Protein AF-A0A7J6GIS4-F1 (afdb_monomer_lite)

Sequence (65 aa):
MDLSLNRSGKSCRLRWMNYLRPNIKRGNISDQEEDLILRLHKLLGNRWSLIAGRLPGFYFFLYDI

InterPro domains:
  IPR001005 SANT/Myb domain [PF00249] (26-57)
  IPR001005 SANT/Myb domain [PS50090] (21-57)
  IPR009057 Homedomain-like superfamily [SSF46689] (6-57)
  IPR015495 Myb transcription factor, plants [PTHR47998] (4-57)
  IPR017930 Myb domain [PS51294] (21-57)

Secondary structure (DSSP, 8-state):
--------HHHHHHHIIIII-TTB--SPPPHHHHHHHHHHHHHH-S-HHHHHTTSSSB-GGGG--

pLDDT: mean 75.94, std 14.22, range [36.78, 95.62]

Foldseek 3Di:
DDPPDPPDVVNVVCCCLPPVPPQADPDDQDPVLVVQLVVCCVVPPLPQVVSCVPGNGNHPVSVVD

Organism: Cannabis sativa (NCBI:txid3483)

Structure (mmCIF, N/CA/C/O backbone):
data_AF-A0A7J6GIS4-F1
#
_entry.id   AF-A0A7J6GIS4-F1
#
loop_
_atom_site.group_PDB
_atom_site.id
_atom_site.type_symbol
_atom_site.label_atom_id
_atom_site.label_alt_id
_atom_site.label_comp_id
_atom_site.label_asym_id
_atom_site.label_entity_id
_atom_site.label_seq_id
_atom_site.pdbx_PDB_ins_code
_atom_site.Cartn_x
_atom_site.Cartn_y
_atom_site.Cartn_z
_atom_site.occupancy
_atom_site.B_iso_or_equiv
_atom_site.auth_seq_id
_atom_site.auth_comp_id
_atom_site.auth_asym_id
_atom_site.auth_atom_id
_atom_site.pdbx_PDB_model_num
ATOM 1 N N . MET A 1 1 ? 33.076 -7.967 -24.680 1.00 37.00 1 MET A N 1
ATOM 2 C CA . MET A 1 1 ? 32.279 -7.452 -23.550 1.00 37.00 1 MET A CA 1
ATOM 3 C C . MET A 1 1 ? 30.947 -6.994 -24.103 1.00 37.00 1 MET A C 1
ATOM 5 O O . MET A 1 1 ? 30.877 -5.906 -24.651 1.00 37.00 1 MET A O 1
ATOM 9 N N . ASP A 1 2 ? 29.925 -7.837 -24.025 1.00 36.78 2 ASP A N 1
ATOM 10 C CA . ASP A 1 2 ? 28.551 -7.442 -24.331 1.00 36.78 2 ASP A CA 1
ATOM 11 C C . ASP A 1 2 ? 27.711 -7.789 -23.100 1.00 36.78 2 ASP A C 1
ATOM 13 O O . ASP A 1 2 ? 27.367 -8.946 -22.864 1.00 36.78 2 ASP A O 1
ATOM 17 N N . LEU A 1 3 ? 27.488 -6.792 -22.241 1.00 48.16 3 LEU A N 1
ATOM 18 C CA . LEU A 1 3 ? 26.630 -6.912 -21.063 1.00 48.16 3 LEU A CA 1
ATOM 19 C C . LEU A 1 3 ? 25.177 -6.666 -21.499 1.00 48.16 3 LEU A C 1
ATOM 21 O O . LEU A 1 3 ? 24.506 -5.736 -21.047 1.00 48.16 3 LEU A O 1
ATOM 25 N N . SER A 1 4 ? 24.703 -7.486 -22.434 1.00 48.53 4 SER A N 1
ATOM 26 C CA . SER A 1 4 ? 23.321 -7.472 -22.891 1.00 48.53 4 SER A CA 1
ATOM 27 C C . SER A 1 4 ? 22.421 -7.953 -21.759 1.00 48.53 4 SER A C 1
ATOM 29 O O . SER A 1 4 ? 22.203 -9.145 -21.540 1.00 48.53 4 SER A O 1
ATOM 31 N N . LEU A 1 5 ? 21.916 -6.980 -20.997 1.00 56.16 5 LEU A N 1
ATOM 32 C CA . LEU A 1 5 ? 20.855 -7.150 -20.017 1.00 56.16 5 LEU A CA 1
ATOM 33 C C . LEU A 1 5 ? 19.701 -7.887 -20.702 1.00 56.16 5 LEU A C 1
ATOM 35 O O . LEU A 1 5 ? 19.015 -7.328 -21.555 1.00 56.16 5 LEU A O 1
ATOM 39 N N . ASN A 1 6 ? 19.505 -9.142 -20.320 1.00 51.25 6 ASN A N 1
ATOM 40 C CA . ASN A 1 6 ? 18.446 -10.023 -20.781 1.00 51.25 6 ASN A CA 1
ATOM 41 C C . ASN A 1 6 ? 17.065 -9.383 -20.506 1.00 51.25 6 ASN A C 1
ATOM 43 O O . ASN A 1 6 ? 16.479 -9.550 -19.432 1.00 51.25 6 ASN A O 1
ATOM 47 N N . ARG A 1 7 ? 16.554 -8.584 -21.454 1.00 60.03 7 ARG A N 1
ATOM 48 C CA . ARG A 1 7 ? 15.241 -7.916 -21.406 1.00 60.03 7 ARG A CA 1
ATOM 49 C C . ARG A 1 7 ? 14.147 -8.940 -21.703 1.00 60.03 7 ARG A C 1
ATOM 51 O O . ARG A 1 7 ? 13.424 -8.836 -22.687 1.00 60.03 7 ARG A O 1
ATOM 58 N N . SER A 1 8 ? 14.004 -9.938 -20.835 1.00 71.19 8 SER A N 1
ATOM 59 C CA . SER A 1 8 ? 12.798 -10.762 -20.835 1.00 71.19 8 SER A CA 1
ATOM 60 C C . SER A 1 8 ? 11.582 -9.850 -20.621 1.00 71.19 8 SER A C 1
ATOM 62 O O . SER A 1 8 ? 11.642 -8.889 -19.846 1.00 71.19 8 SER A O 1
ATOM 64 N N . GLY A 1 9 ? 10.455 -10.137 -21.282 1.00 67.62 9 GLY A N 1
ATOM 65 C CA . GLY A 1 9 ? 9.229 -9.334 -21.143 1.00 67.62 9 GLY A CA 1
ATOM 66 C C . GLY A 1 9 ? 8.779 -9.153 -19.684 1.00 67.62 9 GLY A C 1
ATOM 67 O O . GLY A 1 9 ? 8.165 -8.145 -19.342 1.00 67.62 9 GLY A O 1
ATOM 68 N N . LYS A 1 10 ? 9.170 -10.080 -18.799 1.00 70.44 10 LYS A N 1
ATOM 69 C CA . LYS A 1 10 ? 8.986 -9.999 -17.345 1.00 70.44 10 LYS A CA 1
ATOM 70 C C . LYS A 1 10 ? 9.742 -8.819 -16.719 1.00 70.44 10 LYS A C 1
ATOM 72 O O . LYS A 1 10 ? 9.152 -8.077 -15.941 1.00 70.44 10 LYS A O 1
ATOM 77 N N . SER A 1 11 ? 11.004 -8.598 -17.095 1.00 71.94 11 SER A N 1
ATOM 78 C CA . SER A 1 11 ? 11.824 -7.482 -16.595 1.00 71.94 11 SER A CA 1
ATOM 79 C C . SER A 1 11 ? 11.290 -6.125 -17.067 1.00 71.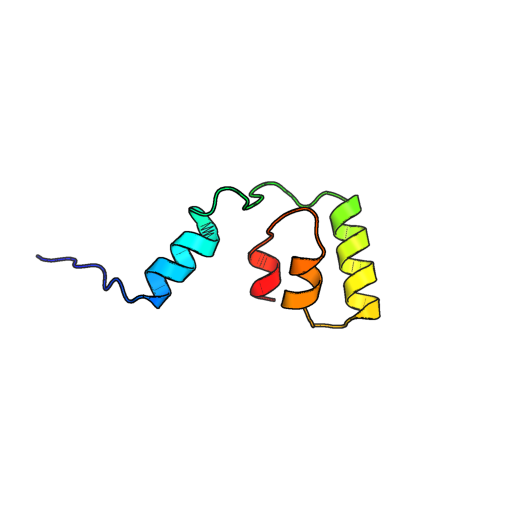94 11 SER A C 1
ATOM 81 O O . SER A 1 11 ? 11.159 -5.195 -16.270 1.00 71.94 11 SER A O 1
ATOM 83 N N . CYS A 1 12 ? 10.890 -6.021 -18.339 1.00 72.56 12 CYS A N 1
ATOM 84 C CA . CYS A 1 12 ? 10.278 -4.802 -18.876 1.00 72.56 12 CYS A CA 1
ATOM 85 C C . CYS A 1 12 ? 8.936 -4.485 -18.199 1.00 72.56 12 CYS A C 1
ATOM 87 O O . CYS A 1 12 ? 8.704 -3.341 -17.808 1.00 72.56 12 CYS A O 1
ATOM 89 N N . ARG A 1 13 ? 8.078 -5.497 -18.004 1.00 74.56 13 ARG A N 1
ATOM 90 C CA . ARG A 1 13 ? 6.792 -5.347 -17.306 1.00 74.56 13 ARG A CA 1
ATOM 91 C C . ARG A 1 13 ? 6.988 -4.900 -15.859 1.00 74.56 13 ARG A C 1
ATOM 93 O O . ARG A 1 13 ? 6.316 -3.969 -15.432 1.00 74.56 13 ARG A O 1
ATOM 100 N N . LEU A 1 14 ? 7.930 -5.508 -15.139 1.00 73.88 14 LEU A N 1
ATOM 101 C CA . LEU A 1 14 ? 8.247 -5.136 -13.761 1.00 73.88 14 LEU A CA 1
ATOM 102 C C . LEU A 1 14 ? 8.770 -3.694 -13.682 1.00 73.88 14 LEU A C 1
ATOM 104 O O . LEU A 1 14 ? 8.297 -2.901 -12.879 1.00 73.88 14 LEU A O 1
ATOM 108 N N . ARG A 1 15 ? 9.677 -3.298 -14.586 1.00 75.12 15 ARG A N 1
ATOM 109 C CA . ARG A 1 15 ? 10.197 -1.923 -14.620 1.00 75.12 15 ARG A CA 1
ATOM 110 C C . ARG A 1 15 ? 9.109 -0.892 -14.928 1.00 75.12 15 ARG A C 1
ATOM 112 O O . ARG A 1 15 ? 9.100 0.180 -14.324 1.00 75.12 15 ARG A O 1
ATOM 119 N N . TRP A 1 16 ? 8.190 -1.209 -15.839 1.00 69.19 16 TRP A N 1
ATOM 120 C CA . TRP A 1 16 ? 7.047 -0.345 -16.124 1.00 69.19 16 TRP A CA 1
ATOM 121 C C . TRP A 1 16 ? 6.129 -0.197 -14.908 1.00 69.19 16 TRP A C 1
ATOM 123 O O . TRP A 1 16 ? 5.816 0.925 -14.520 1.00 69.19 16 TRP A O 1
ATOM 133 N N . MET A 1 17 ? 5.765 -1.312 -14.272 1.0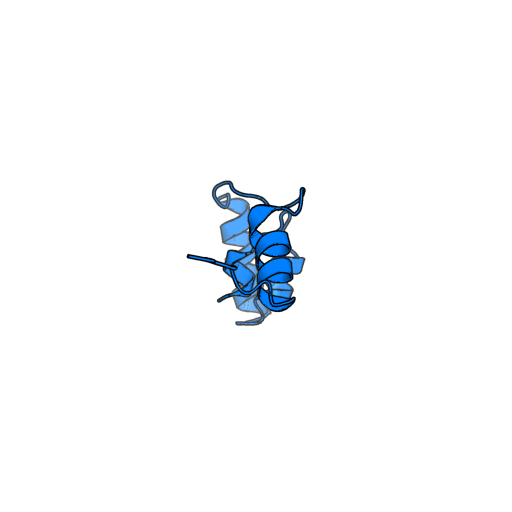0 70.00 17 MET A N 1
ATOM 134 C CA . MET A 1 17 ? 4.872 -1.333 -13.107 1.00 70.00 17 MET A CA 1
ATOM 135 C C . MET A 1 17 ? 5.478 -0.685 -11.856 1.00 70.00 17 MET A C 1
ATOM 137 O O . MET A 1 17 ? 4.718 -0.153 -11.054 1.00 70.00 17 MET A O 1
ATOM 141 N N . ASN A 1 18 ? 6.809 -0.685 -11.717 1.00 67.44 18 ASN 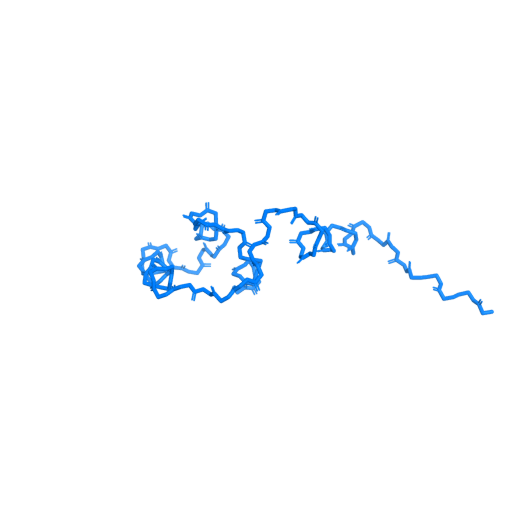A N 1
ATOM 142 C CA . ASN A 1 18 ? 7.485 -0.232 -10.491 1.00 67.44 18 ASN A CA 1
ATOM 143 C C . ASN A 1 18 ? 8.041 1.183 -10.606 1.00 67.44 18 ASN A C 1
ATOM 145 O O . ASN A 1 18 ? 8.136 1.899 -9.612 1.00 67.44 18 ASN A O 1
ATOM 149 N N . TYR A 1 19 ? 8.423 1.595 -11.817 1.00 65.25 19 TYR A N 1
ATOM 150 C CA . TYR A 1 19 ? 9.152 2.844 -12.002 1.00 65.25 19 TYR A CA 1
ATOM 151 C C . TYR A 1 19 ? 8.567 3.736 -13.090 1.00 65.25 19 TYR A C 1
ATOM 153 O O . TYR A 1 19 ? 8.580 4.946 -12.914 1.00 65.25 19 TYR A O 1
ATOM 161 N N . LEU A 1 20 ? 8.075 3.208 -14.210 1.00 68.94 20 LEU A N 1
ATOM 162 C CA . LEU A 1 20 ? 7.774 4.071 -15.364 1.00 68.94 20 LEU A CA 1
ATOM 163 C C . LEU A 1 20 ? 6.299 4.468 -15.490 1.00 68.94 20 LEU A C 1
ATOM 165 O O . LEU A 1 20 ? 6.002 5.433 -16.189 1.00 68.94 20 LEU A O 1
ATOM 169 N N . ARG A 1 21 ? 5.369 3.768 -14.830 1.00 75.62 21 ARG A N 1
ATOM 170 C CA . ARG A 1 21 ? 3.945 4.101 -14.926 1.00 75.62 21 ARG A CA 1
ATOM 171 C C . ARG A 1 21 ? 3.668 5.442 -14.216 1.00 75.62 21 ARG A C 1
ATOM 173 O O . ARG A 1 21 ? 3.968 5.569 -13.030 1.00 75.62 21 ARG A O 1
ATOM 180 N N . PRO A 1 22 ? 3.042 6.420 -14.896 1.00 67.50 22 PRO A N 1
ATOM 181 C CA . PRO A 1 22 ? 2.906 7.794 -14.396 1.00 67.50 22 PRO A CA 1
ATOM 182 C C . PRO A 1 22 ? 2.043 7.933 -13.129 1.00 67.50 22 PRO A C 1
ATOM 184 O O . PRO A 1 22 ? 2.169 8.920 -12.417 1.00 67.50 22 PRO A O 1
ATOM 187 N N . ASN A 1 23 ? 1.215 6.931 -12.809 1.00 67.75 23 ASN A N 1
ATOM 188 C CA . ASN A 1 23 ? 0.292 6.954 -11.665 1.00 67.75 23 ASN A CA 1
ATOM 189 C C . ASN A 1 23 ? 0.811 6.181 -10.435 1.00 67.75 23 ASN A C 1
ATOM 191 O O . ASN A 1 23 ? 0.030 5.834 -9.548 1.00 67.75 23 ASN A O 1
ATOM 195 N N . ILE A 1 24 ? 2.104 5.846 -10.392 1.00 69.56 24 ILE A N 1
ATOM 196 C CA . ILE A 1 24 ? 2.715 5.209 -9.217 1.00 69.56 24 ILE A CA 1
ATOM 197 C C . ILE A 1 24 ? 2.955 6.285 -8.160 1.00 69.56 24 ILE A C 1
ATOM 199 O O . ILE A 1 24 ? 3.737 7.212 -8.381 1.00 69.56 24 IL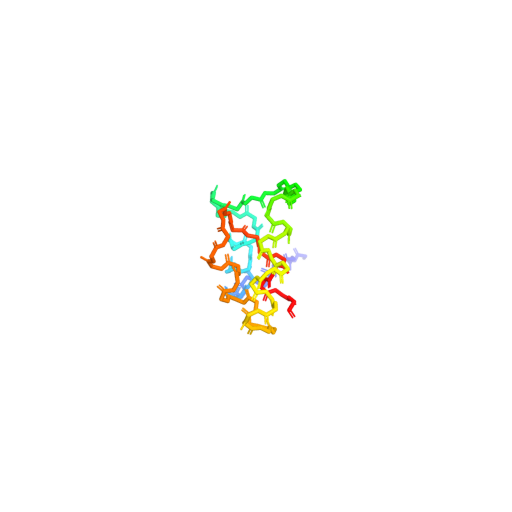E A O 1
ATOM 203 N N . LYS A 1 25 ? 2.324 6.142 -6.990 1.00 68.62 25 LYS A N 1
ATOM 204 C CA . LYS A 1 25 ? 2.674 6.965 -5.829 1.00 68.62 25 LYS A CA 1
ATOM 205 C C . LYS A 1 25 ? 3.985 6.438 -5.246 1.00 68.62 25 LYS A C 1
ATOM 207 O O . LYS A 1 25 ? 4.083 5.275 -4.869 1.00 68.62 25 LYS A O 1
ATOM 212 N N . ARG A 1 26 ? 4.995 7.308 -5.202 1.00 69.38 26 ARG A N 1
ATOM 213 C CA . ARG A 1 26 ? 6.332 7.031 -4.641 1.00 69.38 26 ARG A CA 1
ATOM 214 C C . ARG A 1 26 ? 6.555 7.660 -3.261 1.00 69.38 26 ARG A C 1
ATOM 216 O O . ARG A 1 26 ? 7.655 7.573 -2.731 1.00 69.38 26 ARG A O 1
ATOM 223 N N . GL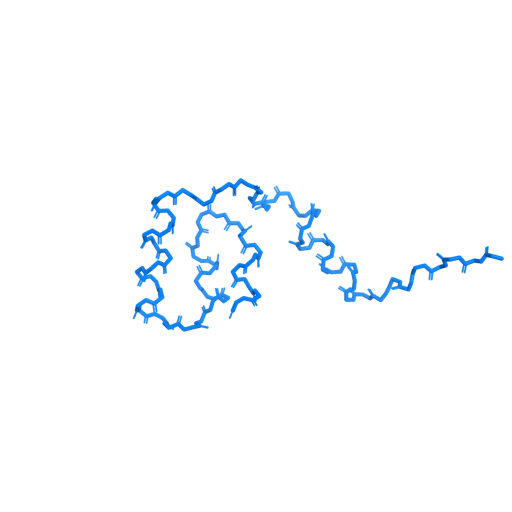Y A 1 27 ? 5.542 8.343 -2.734 1.00 71.56 27 GLY A N 1
ATOM 224 C CA . GLY A 1 27 ? 5.576 8.949 -1.407 1.00 71.56 27 GLY A CA 1
ATOM 225 C C . GLY A 1 27 ? 5.160 7.968 -0.317 1.00 71.56 27 GLY A C 1
ATOM 226 O O . GLY A 1 27 ? 4.662 6.877 -0.604 1.00 71.56 27 GLY A O 1
ATOM 227 N N . ASN A 1 28 ? 5.354 8.388 0.929 1.00 75.94 28 ASN A N 1
ATOM 228 C CA . ASN A 1 28 ? 4.881 7.673 2.105 1.00 75.94 28 ASN A CA 1
ATOM 229 C C . ASN A 1 28 ? 3.359 7.483 2.046 1.00 75.94 28 ASN A C 1
ATOM 231 O O . ASN A 1 28 ? 2.630 8.357 1.571 1.00 75.94 28 ASN A O 1
ATOM 235 N N . ILE A 1 29 ? 2.904 6.338 2.548 1.00 81.19 29 ILE A N 1
ATOM 236 C CA . ILE A 1 29 ? 1.488 6.083 2.813 1.00 81.19 29 ILE A CA 1
ATOM 237 C C . ILE A 1 29 ? 1.052 7.086 3.882 1.00 81.19 29 ILE A C 1
ATOM 239 O O . ILE A 1 29 ? 1.743 7.240 4.887 1.00 81.19 29 ILE A O 1
ATOM 243 N N . SER A 1 30 ? -0.051 7.793 3.653 1.00 87.44 30 SER A N 1
ATOM 244 C CA . SER A 1 30 ? -0.632 8.660 4.683 1.00 87.44 30 SER A CA 1
ATOM 245 C C . SER A 1 30 ? -1.332 7.837 5.765 1.00 87.44 30 SER A C 1
ATOM 247 O O . SER A 1 30 ? -1.852 6.760 5.480 1.00 87.44 30 SER A O 1
ATOM 249 N N . ASP A 1 31 ? -1.454 8.376 6.977 1.00 88.75 31 ASP A N 1
ATOM 250 C CA . ASP A 1 31 ? -2.148 7.709 8.093 1.00 88.75 31 ASP A CA 1
ATOM 251 C C . ASP A 1 31 ? -3.583 7.271 7.724 1.00 88.75 31 ASP A C 1
ATOM 253 O O . ASP A 1 31 ? -4.075 6.227 8.150 1.00 88.75 31 ASP A O 1
ATOM 257 N N . GLN A 1 32 ? -4.258 8.046 6.865 1.00 88.38 32 GLN A N 1
ATOM 258 C CA . GLN A 1 32 ? -5.587 7.717 6.338 1.00 88.38 32 GLN A CA 1
ATOM 259 C C . GLN A 1 32 ? -5.566 6.490 5.419 1.00 88.38 32 GLN A C 1
ATOM 261 O O . GLN A 1 32 ? -6.476 5.657 5.460 1.00 88.38 32 GLN A O 1
ATOM 266 N N . GLU A 1 33 ? -4.543 6.378 4.570 1.00 88.50 33 GLU A N 1
ATOM 267 C CA . GLU A 1 33 ? -4.350 5.217 3.705 1.00 88.50 33 GLU A CA 1
ATOM 268 C C . GLU A 1 33 ? -3.948 3.988 4.526 1.00 88.50 33 GLU A C 1
ATOM 270 O O . GLU A 1 33 ? -4.426 2.898 4.229 1.00 88.50 33 GLU A O 1
ATOM 275 N N . GLU A 1 34 ? -3.158 4.147 5.588 1.00 90.00 34 GLU A N 1
ATOM 276 C CA . GLU A 1 34 ? -2.796 3.056 6.497 1.00 90.00 34 GLU A CA 1
ATOM 277 C C . GLU A 1 34 ? -4.018 2.503 7.253 1.00 90.00 34 GLU A C 1
ATOM 279 O O . GLU A 1 34 ? -4.257 1.292 7.251 1.00 90.00 34 GLU A O 1
ATOM 284 N N . ASP A 1 35 ? -4.872 3.374 7.801 1.00 93.44 35 ASP A N 1
ATOM 285 C CA . ASP A 1 35 ? -6.130 2.970 8.446 1.00 93.44 35 ASP A CA 1
ATOM 286 C C . ASP A 1 35 ? -7.093 2.296 7.444 1.00 93.44 35 ASP A C 1
ATOM 288 O O . ASP A 1 35 ? -7.792 1.325 7.756 1.00 93.44 35 ASP A O 1
ATOM 292 N N . LEU A 1 36 ? -7.109 2.755 6.187 1.00 92.25 36 LEU A N 1
ATOM 293 C CA . LEU A 1 36 ? -7.853 2.090 5.118 1.00 92.25 36 LEU A CA 1
ATOM 294 C C . LEU A 1 36 ? -7.281 0.700 4.794 1.00 92.25 36 LEU A C 1
ATOM 296 O O . LEU A 1 36 ? -8.060 -0.246 4.659 1.00 92.25 36 LEU A O 1
ATOM 300 N N . ILE A 1 37 ? -5.955 0.552 4.710 1.00 91.00 37 ILE A N 1
ATOM 301 C CA . ILE A 1 37 ? -5.285 -0.739 4.491 1.00 91.00 37 ILE A CA 1
ATOM 302 C C . ILE A 1 37 ? -5.641 -1.714 5.613 1.00 91.00 37 ILE A C 1
ATOM 304 O O . ILE A 1 37 ? -6.065 -2.833 5.328 1.00 91.00 37 ILE A O 1
ATOM 308 N N . LEU A 1 38 ? -5.547 -1.289 6.875 1.00 93.38 38 LEU A N 1
ATOM 309 C CA . LEU A 1 38 ? -5.882 -2.118 8.035 1.00 93.38 38 LEU A CA 1
ATOM 310 C C . LEU A 1 38 ? -7.350 -2.559 8.027 1.00 93.38 38 LEU A C 1
ATOM 312 O O . LEU A 1 38 ? -7.650 -3.730 8.273 1.00 93.38 38 LEU A O 1
ATOM 316 N N . ARG A 1 39 ? -8.286 -1.655 7.711 1.00 94.75 39 ARG A N 1
ATOM 317 C CA . ARG A 1 39 ? -9.714 -1.999 7.597 1.00 94.75 39 ARG A CA 1
ATOM 318 C C . ARG A 1 39 ? -9.983 -2.977 6.460 1.00 94.75 39 ARG A C 1
ATOM 320 O O . ARG A 1 39 ? -10.711 -3.953 6.648 1.00 94.75 39 ARG A O 1
ATOM 327 N N . LEU A 1 40 ? -9.389 -2.740 5.292 1.00 94.12 40 LEU A N 1
ATOM 328 C CA . LEU A 1 40 ? -9.529 -3.628 4.142 1.00 94.12 40 LEU A CA 1
ATOM 329 C C . LEU A 1 40 ? -8.887 -4.990 4.403 1.00 94.12 40 LEU A C 1
ATOM 331 O O . LEU A 1 40 ? -9.461 -5.992 3.998 1.00 94.12 40 LEU A O 1
ATOM 335 N N . HIS A 1 41 ? -7.761 -5.053 5.114 1.00 94.62 41 HIS A N 1
ATOM 336 C CA . HIS A 1 41 ? -7.122 -6.309 5.507 1.00 94.62 41 HIS A CA 1
ATOM 337 C C . HIS A 1 41 ? -7.985 -7.104 6.489 1.00 94.62 41 HIS A C 1
ATOM 339 O O . HIS A 1 41 ? -8.202 -8.292 6.278 1.00 94.62 41 HIS A O 1
ATOM 345 N N . LYS A 1 42 ? -8.602 -6.453 7.483 1.00 95.38 42 LYS A N 1
ATOM 346 C CA . LYS A 1 42 ? -9.574 -7.113 8.376 1.00 95.38 42 LYS A CA 1
ATOM 347 C C . LYS A 1 42 ? -10.776 -7.693 7.621 1.00 95.38 42 LYS A C 1
ATOM 349 O O . LYS A 1 42 ? -11.268 -8.755 7.986 1.00 95.38 42 LYS A O 1
ATOM 354 N N . LEU A 1 43 ? -11.247 -7.013 6.573 1.00 95.62 43 LEU A N 1
ATOM 355 C CA . LEU A 1 43 ? -12.399 -7.445 5.769 1.00 95.62 43 LEU A CA 1
ATOM 356 C C . LEU A 1 43 ? -12.043 -8.489 4.702 1.00 95.62 43 LEU A C 1
ATOM 358 O O . LEU A 1 43 ? -12.817 -9.404 4.426 1.00 95.62 43 LEU A O 1
ATOM 362 N N . LEU A 1 44 ? -10.896 -8.326 4.043 1.00 94.12 44 LEU A N 1
ATOM 363 C CA . LEU A 1 44 ? -10.520 -9.079 2.850 1.00 94.12 44 LEU A CA 1
ATOM 364 C C . LEU A 1 44 ? -9.419 -10.113 3.114 1.00 94.12 44 LEU A C 1
ATOM 366 O O . LEU A 1 44 ? -9.200 -10.955 2.246 1.00 94.12 44 LEU A O 1
ATOM 370 N N . GLY A 1 45 ? -8.762 -10.090 4.271 1.00 91.50 45 GLY A N 1
ATOM 371 C CA . GLY A 1 45 ? -7.582 -10.900 4.571 1.00 91.50 45 GLY A CA 1
ATOM 372 C C . GLY A 1 45 ? -6.392 -10.539 3.679 1.00 91.50 45 GLY A C 1
ATOM 373 O O . GLY A 1 45 ? -6.293 -9.424 3.169 1.00 91.50 45 GLY A O 1
ATOM 374 N N . ASN A 1 46 ? -5.521 -11.514 3.409 1.00 91.75 46 ASN A N 1
ATOM 375 C CA . ASN A 1 46 ? -4.297 -11.352 2.603 1.00 91.75 46 ASN A CA 1
ATOM 376 C C . ASN A 1 46 ? -4.550 -11.210 1.084 1.00 91.75 46 ASN A C 1
ATOM 378 O O . ASN A 1 46 ? -3.737 -11.620 0.262 1.00 91.75 46 ASN A O 1
ATOM 382 N N . ARG A 1 47 ? -5.696 -10.657 0.669 1.00 89.62 47 ARG A N 1
ATOM 383 C CA . ARG A 1 47 ? -6.018 -10.404 -0.747 1.00 89.62 47 ARG A CA 1
ATOM 384 C C . ARG A 1 47 ? -5.424 -9.075 -1.203 1.00 89.62 47 ARG A C 1
ATOM 386 O O . ARG A 1 47 ? -6.144 -8.172 -1.626 1.00 89.62 47 ARG A O 1
ATOM 393 N N . TRP A 1 48 ? -4.108 -8.946 -1.118 1.00 88.62 48 TRP A N 1
ATOM 394 C CA . TRP A 1 48 ? -3.437 -7.659 -1.262 1.00 88.62 48 TRP A CA 1
ATOM 395 C C . TRP A 1 48 ? -3.586 -7.009 -2.634 1.00 88.62 48 TRP A C 1
ATOM 397 O O . TRP A 1 48 ? -3.801 -5.802 -2.706 1.00 88.62 48 TRP A O 1
ATOM 407 N N . SER A 1 49 ? -3.637 -7.788 -3.720 1.00 85.81 49 SER A N 1
ATOM 408 C CA . SER A 1 49 ? -3.929 -7.242 -5.057 1.00 85.81 49 SER A CA 1
ATOM 409 C C . SER A 1 49 ? -5.296 -6.542 -5.120 1.00 85.81 49 SER A C 1
ATOM 411 O O . SER A 1 49 ? -5.468 -5.554 -5.832 1.00 85.81 49 SER A O 1
ATOM 413 N N . LEU A 1 50 ? -6.273 -7.035 -4.352 1.00 87.62 50 LEU A N 1
ATOM 414 C CA . LEU A 1 50 ? -7.622 -6.478 -4.274 1.00 87.62 50 LEU A CA 1
ATOM 415 C C . LEU A 1 50 ? -7.689 -5.249 -3.351 1.00 87.62 50 LEU A C 1
ATOM 417 O O . LEU A 1 50 ? -8.474 -4.334 -3.607 1.00 87.62 50 LEU A O 1
ATOM 421 N N . ILE A 1 51 ? -6.876 -5.236 -2.290 1.00 90.69 51 ILE A N 1
ATOM 422 C CA . ILE A 1 51 ? -6.708 -4.095 -1.380 1.00 90.69 51 ILE A CA 1
ATOM 423 C C . ILE A 1 51 ? -6.025 -2.945 -2.124 1.00 90.69 51 ILE A C 1
ATOM 425 O O . ILE A 1 51 ? -6.558 -1.841 -2.168 1.00 90.69 51 ILE A O 1
ATOM 429 N N . ALA A 1 52 ? -4.903 -3.217 -2.791 1.00 85.88 52 ALA A N 1
ATOM 430 C CA . ALA A 1 52 ? -4.129 -2.229 -3.533 1.00 85.88 52 ALA A CA 1
ATOM 431 C C . ALA A 1 52 ? -4.924 -1.596 -4.689 1.00 85.88 52 ALA A C 1
ATOM 433 O O . ALA A 1 52 ? -4.751 -0.416 -4.979 1.00 85.88 52 ALA A O 1
ATOM 434 N N . GLY A 1 53 ? -5.847 -2.342 -5.309 1.00 85.19 53 GLY A N 1
ATOM 435 C CA . GLY A 1 53 ? -6.770 -1.805 -6.314 1.00 85.19 53 GLY A CA 1
ATOM 436 C C . GLY A 1 53 ? -7.836 -0.842 -5.768 1.00 85.19 53 GLY A C 1
ATOM 437 O O . GLY A 1 53 ? -8.458 -0.133 -6.555 1.00 85.19 53 GLY A O 1
ATOM 438 N N . ARG A 1 54 ? -8.063 -0.805 -4.446 1.00 86.69 54 ARG A N 1
ATOM 439 C CA . ARG A 1 54 ? -9.028 0.092 -3.779 1.00 86.69 54 ARG A CA 1
ATOM 440 C C . ARG A 1 54 ? -8.393 1.336 -3.162 1.00 86.69 54 ARG A C 1
ATOM 442 O O . ARG A 1 54 ? -9.126 2.211 -2.708 1.00 86.69 54 ARG A O 1
ATOM 449 N N . LEU A 1 55 ? -7.065 1.425 -3.123 1.00 85.62 55 LEU A N 1
ATOM 450 C CA . LEU A 1 55 ? -6.382 2.585 -2.561 1.00 85.62 55 LEU A CA 1
ATOM 451 C C . LEU A 1 55 ? -6.310 3.735 -3.576 1.00 85.62 55 LEU A C 1
ATOM 453 O O . LEU A 1 55 ? -6.116 3.493 -4.772 1.00 85.62 55 LEU A O 1
ATOM 457 N N . PRO A 1 56 ? -6.416 4.997 -3.121 1.00 76.69 56 PRO A N 1
ATOM 458 C CA . PRO A 1 56 ? -6.207 6.175 -3.957 1.00 76.69 56 PRO A CA 1
ATOM 459 C C . PRO A 1 56 ? -4.706 6.370 -4.256 1.00 76.69 56 PRO A C 1
ATOM 461 O O . PRO A 1 56 ? -4.045 7.278 -3.750 1.00 76.69 56 PRO A O 1
ATOM 464 N N . GLY A 1 57 ? -4.148 5.483 -5.082 1.00 73.50 57 GLY A N 1
ATOM 465 C CA . GLY A 1 57 ? -2.741 5.458 -5.478 1.00 73.50 57 GLY A CA 1
ATOM 466 C C . GLY A 1 57 ? -2.266 4.044 -5.809 1.00 73.50 57 GLY A C 1
ATOM 467 O O . GLY A 1 57 ? -2.660 3.080 -5.160 1.00 73.50 57 GLY A O 1
ATOM 468 N N . PHE A 1 58 ? -1.410 3.897 -6.826 1.00 68.12 58 PHE A N 1
ATOM 469 C CA . PHE A 1 58 ? -0.818 2.596 -7.145 1.00 68.12 58 PHE A CA 1
ATOM 470 C C . PHE A 1 58 ? 0.399 2.349 -6.242 1.00 68.12 58 PHE A C 1
ATOM 472 O O . PHE A 1 58 ? 1.496 2.826 -6.534 1.00 68.12 58 PHE A O 1
ATOM 479 N N . TYR A 1 59 ? 0.191 1.615 -5.147 1.00 72.25 59 TYR A N 1
ATOM 480 C CA . TYR A 1 59 ? 1.243 1.189 -4.222 1.00 72.25 59 TYR A CA 1
ATOM 481 C C 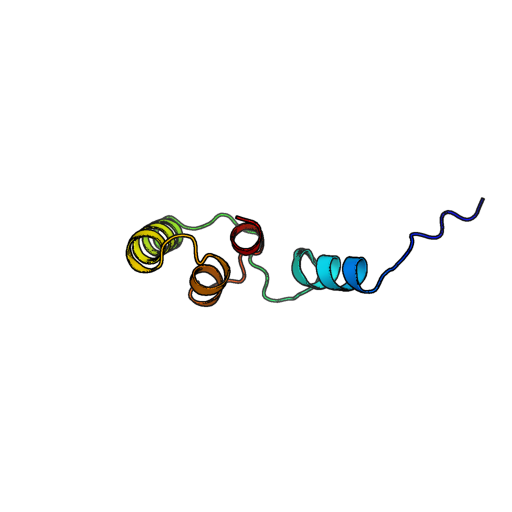. TYR A 1 59 ? 1.734 -0.206 -4.592 1.00 72.25 59 TYR A C 1
ATOM 483 O O . TYR A 1 59 ? 1.140 -1.212 -4.210 1.00 72.25 59 TYR A O 1
ATOM 491 N N . PHE A 1 60 ? 2.805 -0.261 -5.385 1.00 67.00 60 PHE A N 1
ATOM 492 C CA . PHE A 1 60 ? 3.332 -1.523 -5.905 1.00 67.00 60 PHE A CA 1
ATOM 493 C C . PHE A 1 60 ? 3.746 -2.496 -4.792 1.00 67.00 60 PHE A C 1
ATOM 495 O O . PHE A 1 60 ? 3.447 -3.675 -4.894 1.00 67.00 60 PHE A O 1
ATOM 502 N N . PHE A 1 61 ? 4.324 -1.997 -3.696 1.00 67.50 61 PHE A N 1
ATOM 503 C CA . PHE A 1 61 ? 4.781 -2.832 -2.581 1.00 67.50 61 PHE A CA 1
ATOM 504 C C . PHE A 1 61 ? 3.661 -3.639 -1.913 1.00 67.50 61 PHE A C 1
ATOM 506 O O . PHE A 1 61 ? 3.948 -4.672 -1.330 1.00 67.50 61 PHE A O 1
ATOM 513 N N . LEU A 1 62 ? 2.392 -3.226 -2.022 1.00 68.31 62 LEU A N 1
ATOM 514 C CA . LEU A 1 62 ? 1.277 -4.041 -1.535 1.00 68.31 62 LEU A CA 1
ATOM 515 C C . LEU A 1 62 ? 0.964 -5.216 -2.467 1.00 68.31 62 LEU A C 1
ATOM 517 O O . LEU A 1 62 ? 0.334 -6.161 -2.034 1.00 68.31 62 LEU A O 1
ATOM 521 N N . TYR A 1 63 ? 1.371 -5.200 -3.737 1.00 65.06 63 TYR A N 1
ATOM 522 C CA . TYR A 1 63 ? 1.161 -6.341 -4.636 1.00 65.06 63 TYR A CA 1
ATOM 523 C C . TYR A 1 63 ? 2.154 -7.488 -4.397 1.00 65.06 63 TYR A C 1
ATOM 525 O O . TYR A 1 63 ? 1.908 -8.584 -4.899 1.00 65.06 63 TYR A O 1
ATOM 533 N N . ASP A 1 64 ? 3.243 -7.234 -3.665 1.00 62.25 64 ASP A N 1
ATOM 534 C CA . ASP A 1 64 ? 4.288 -8.217 -3.349 1.00 62.25 64 ASP A CA 1
ATOM 535 C C . ASP A 1 64 ? 4.194 -8.788 -1.917 1.00 62.25 64 ASP A C 1
ATOM 537 O O . ASP A 1 64 ? 4.989 -9.663 -1.569 1.00 62.25 64 ASP A O 1
ATOM 541 N N . ILE A 1 65 ? 3.257 -8.296 -1.093 1.00 61.81 65 ILE A N 1
ATOM 542 C CA . ILE A 1 65 ? 2.909 -8.848 0.237 1.00 61.81 65 ILE A CA 1
ATOM 543 C C . ILE A 1 65 ? 1.804 -9.895 0.061 1.00 61.81 65 ILE A C 1
ATOM 545 O O . ILE A 1 65 ? 1.789 -10.882 0.833 1.00 61.81 65 ILE A O 1
#

Radius of gyration: 15.13 Å; chains: 1; bounding box: 45×20×33 Å